Protein AF-A0A978SU53-F1 (afdb_monomer_lite)

Secondary structure (DSSP, 8-state):
-PPPPPS----PPP-SSSS-HHHHHHHHHHHHHHHHHHHHHHHHHS--HHHHTT--

Sequence (56 aa):
MTIPQPTTTPRLEEPKFGFNDYAERLNGRAAMLGFTLTLIIEYFTGQGLLTWLGLN

Foldseek 3Di:
DDDDDDPDDPPDDFDPDDDDPVVVVVVVVVVVVVVVVQVVCCVVVVDHPVVVVVRD

pLDDT: mean 85.08, std 10.84, range [54.88, 98.31]

Radius of gyration: 22.78 Å; chains: 1; bounding box: 38×18×70 Å

Structure (mmCIF, N/CA/C/O backbone):
data_AF-A0A978SU53-F1
#
_entry.id   AF-A0A978SU53-F1
#
loop_
_atom_site.group_PDB
_atom_site.id
_atom_site.type_symbol
_atom_site.label_atom_id
_atom_site.label_alt_id
_atom_site.label_comp_id
_atom_site.label_asym_id
_atom_site.label_entity_id
_atom_site.label_seq_id
_atom_site.pdbx_PDB_ins_code
_atom_site.Cartn_x
_atom_site.Cartn_y
_atom_site.Cartn_z
_atom_site.occupancy
_atom_site.B_iso_or_equiv
_atom_site.auth_seq_id
_atom_site.auth_comp_id
_atom_site.auth_asym_id
_atom_site.auth_atom_id
_atom_site.pdbx_PDB_model_num
ATOM 1 N N . MET A 1 1 ? 22.332 14.680 -50.620 1.00 54.88 1 MET A N 1
ATOM 2 C CA . MET A 1 1 ? 22.631 13.298 -50.189 1.00 54.88 1 MET A CA 1
ATOM 3 C C . MET A 1 1 ? 21.597 12.933 -49.137 1.00 54.88 1 MET A C 1
ATOM 5 O O . MET A 1 1 ? 21.494 13.668 -48.164 1.00 54.88 1 MET A O 1
ATOM 9 N N . THR A 1 2 ? 20.779 11.906 -49.359 1.00 64.50 2 THR A N 1
ATOM 10 C CA . THR A 1 2 ? 19.705 11.518 -48.427 1.00 64.50 2 THR A CA 1
ATOM 11 C C . THR A 1 2 ? 20.227 10.394 -47.541 1.00 64.50 2 THR A C 1
ATOM 13 O O . THR A 1 2 ? 20.603 9.343 -48.054 1.00 64.50 2 THR A O 1
ATOM 16 N N . ILE A 1 3 ? 20.321 10.629 -46.233 1.00 73.56 3 ILE A N 1
ATOM 17 C CA . ILE A 1 3 ? 20.825 9.632 -45.281 1.00 73.56 3 ILE A CA 1
ATOM 18 C C . ILE A 1 3 ? 19.717 8.587 -45.065 1.00 73.56 3 ILE A C 1
ATOM 20 O O . ILE A 1 3 ? 18.593 8.980 -44.743 1.00 73.56 3 ILE A O 1
ATOM 24 N N . PRO A 1 4 ? 19.979 7.280 -45.261 1.00 76.00 4 PRO A N 1
ATOM 25 C CA . PRO A 1 4 ? 18.979 6.253 -45.007 1.00 76.00 4 PRO A CA 1
ATOM 26 C C . PRO A 1 4 ? 18.654 6.207 -43.512 1.00 76.00 4 PRO A C 1
ATOM 28 O O . PRO A 1 4 ? 19.542 6.146 -42.663 1.00 76.00 4 PRO A O 1
ATOM 31 N N . GLN A 1 5 ? 17.364 6.251 -43.200 1.00 75.50 5 GLN A N 1
ATOM 32 C CA . GLN A 1 5 ? 16.870 6.177 -41.829 1.00 75.50 5 GLN A CA 1
ATOM 33 C C . GLN A 1 5 ? 16.930 4.711 -41.373 1.00 75.50 5 GLN A C 1
ATOM 35 O O . GLN A 1 5 ? 16.461 3.843 -42.117 1.00 75.50 5 GLN A O 1
ATOM 40 N N . PRO A 1 6 ? 17.488 4.398 -40.192 1.00 74.31 6 PRO A N 1
ATOM 41 C CA . PRO A 1 6 ? 17.533 3.028 -39.694 1.00 74.31 6 PRO A CA 1
ATOM 42 C C . PRO A 1 6 ? 16.110 2.479 -39.516 1.00 74.31 6 PRO A C 1
ATOM 44 O O . PRO A 1 6 ? 15.275 3.081 -38.847 1.00 74.31 6 PRO A O 1
ATOM 47 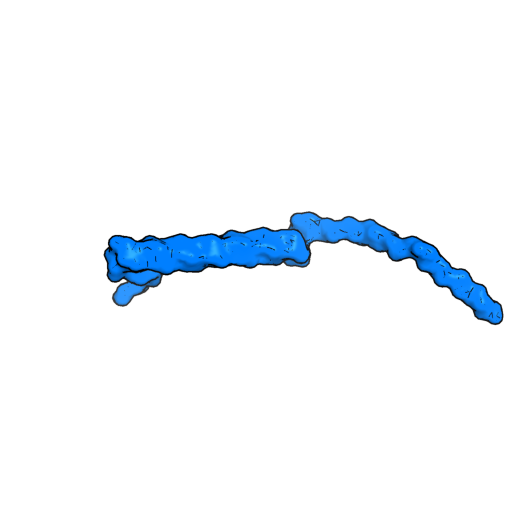N N . THR A 1 7 ? 15.826 1.334 -40.139 1.00 73.94 7 THR A N 1
ATOM 48 C CA . THR A 1 7 ? 14.482 0.726 -40.205 1.00 73.94 7 THR A CA 1
ATOM 49 C C . THR A 1 7 ? 14.055 0.042 -38.898 1.00 73.94 7 THR A C 1
ATOM 51 O O . THR A 1 7 ? 12.890 -0.307 -38.738 1.00 73.94 7 THR A O 1
ATOM 54 N N . THR A 1 8 ? 14.964 -0.134 -37.937 1.00 72.25 8 THR A N 1
ATOM 55 C CA . THR A 1 8 ? 14.686 -0.822 -36.670 1.00 72.25 8 THR A CA 1
ATOM 56 C C . THR A 1 8 ? 15.206 -0.020 -35.486 1.00 72.25 8 THR A C 1
ATOM 58 O O . THR A 1 8 ? 16.416 0.159 -35.340 1.00 72.25 8 THR A O 1
ATOM 61 N N . THR A 1 9 ? 14.302 0.413 -34.607 1.00 74.62 9 THR A N 1
ATOM 62 C CA . THR A 1 9 ? 14.668 0.901 -33.274 1.00 74.62 9 THR A CA 1
ATOM 63 C C . THR A 1 9 ? 15.232 -0.280 -32.479 1.00 74.62 9 THR A C 1
ATOM 65 O O . THR A 1 9 ? 14.523 -1.279 -32.328 1.00 74.62 9 THR A O 1
ATOM 68 N N . PRO A 1 10 ? 16.484 -0.228 -31.988 1.00 72.56 10 PRO A N 1
ATOM 69 C CA . PRO A 1 10 ? 17.016 -1.294 -31.152 1.00 72.56 10 PRO A CA 1
ATOM 70 C C . PRO A 1 10 ? 16.130 -1.422 -29.913 1.00 72.56 10 PRO A C 1
ATOM 72 O O . PRO A 1 10 ? 15.873 -0.437 -29.219 1.00 72.56 10 PRO A O 1
ATOM 75 N N . ARG A 1 11 ? 15.619 -2.629 -29.653 1.00 69.88 11 ARG A N 1
ATOM 76 C CA . ARG A 1 11 ? 14.825 -2.884 -28.455 1.00 69.88 11 ARG A CA 1
ATOM 77 C C . ARG A 1 11 ? 15.774 -2.869 -27.258 1.00 69.88 11 ARG A C 1
ATOM 79 O O . ARG A 1 11 ? 16.433 -3.866 -26.984 1.00 69.88 11 ARG A O 1
ATOM 86 N N . LEU A 1 12 ? 15.861 -1.730 -26.581 1.00 71.69 12 LEU A N 1
ATOM 87 C CA . LEU A 1 12 ? 16.578 -1.627 -25.317 1.00 71.69 12 LEU A CA 1
ATOM 88 C C . LEU A 1 12 ? 15.864 -2.528 -24.301 1.00 71.69 12 LEU A C 1
ATOM 90 O O . LEU A 1 12 ? 14.645 -2.439 -24.138 1.00 71.69 12 LEU A O 1
ATOM 94 N N . GLU A 1 13 ? 16.599 -3.447 -23.676 1.00 70.31 13 GLU A N 1
ATOM 95 C CA . GLU A 1 13 ? 16.066 -4.216 -22.556 1.00 70.31 13 GLU A CA 1
ATOM 96 C C . GLU A 1 13 ? 15.815 -3.261 -21.395 1.00 70.31 13 GLU A C 1
ATOM 98 O O . GLU A 1 13 ? 16.720 -2.572 -20.926 1.00 70.31 13 GLU A O 1
ATOM 103 N N . GLU A 1 14 ? 14.561 -3.199 -20.954 1.00 69.12 14 GLU A N 1
ATOM 104 C CA . GLU A 1 14 ? 14.200 -2.396 -19.798 1.00 69.12 14 GLU A CA 1
ATOM 105 C C . GLU A 1 14 ? 14.923 -2.954 -18.567 1.00 69.12 14 GLU A C 1
ATOM 107 O O . GLU A 1 14 ? 14.881 -4.168 -18.317 1.00 69.12 14 GLU A O 1
ATOM 112 N N . PRO A 1 15 ? 15.600 -2.100 -17.784 1.00 69.31 15 PRO A N 1
ATOM 113 C CA . PRO A 1 15 ? 16.299 -2.543 -16.593 1.00 69.31 15 PRO A CA 1
ATOM 114 C C . PRO A 1 15 ? 15.283 -3.144 -15.617 1.00 69.31 15 PRO A C 1
ATOM 116 O O . PRO A 1 15 ? 14.455 -2.442 -1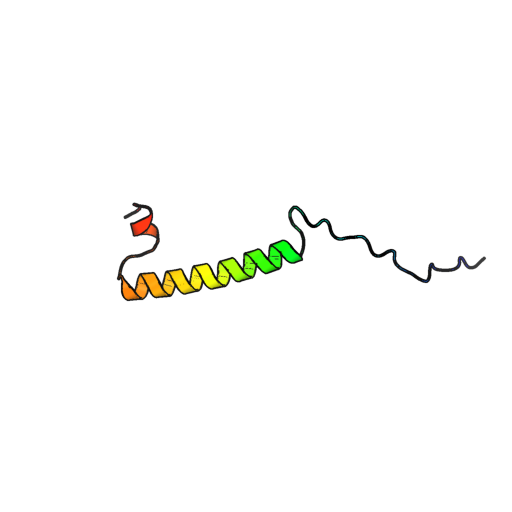5.047 1.00 69.31 15 PRO A O 1
ATOM 119 N N . LYS A 1 16 ? 15.351 -4.463 -15.398 1.00 70.75 16 LYS A N 1
ATOM 120 C CA . LYS A 1 16 ? 14.425 -5.208 -14.517 1.00 70.75 16 LYS A CA 1
ATOM 121 C C . LYS A 1 16 ? 14.508 -4.805 -13.040 1.00 70.75 16 LYS A C 1
ATOM 123 O O . LYS A 1 16 ? 13.667 -5.233 -12.254 1.00 70.75 16 LYS A O 1
ATOM 128 N N . PHE A 1 17 ? 15.509 -4.014 -12.660 1.00 77.62 17 PHE A N 1
ATOM 129 C CA . PHE A 1 17 ? 15.767 -3.593 -11.289 1.00 77.62 17 PHE A CA 1
ATOM 130 C C . PHE A 1 17 ? 15.708 -2.068 -11.163 1.00 77.62 17 PHE A C 1
ATOM 132 O O . PHE A 1 17 ? 16.200 -1.357 -12.036 1.00 77.62 17 PHE A O 1
ATOM 139 N N . GLY A 1 18 ? 15.138 -1.581 -10.061 1.00 83.81 18 GLY A N 1
ATOM 140 C CA . GLY A 1 18 ? 14.930 -0.157 -9.802 1.00 83.81 18 GLY A CA 1
ATOM 141 C C . GLY A 1 18 ? 13.541 0.333 -10.215 1.00 83.81 18 GLY A C 1
ATOM 142 O O . GLY A 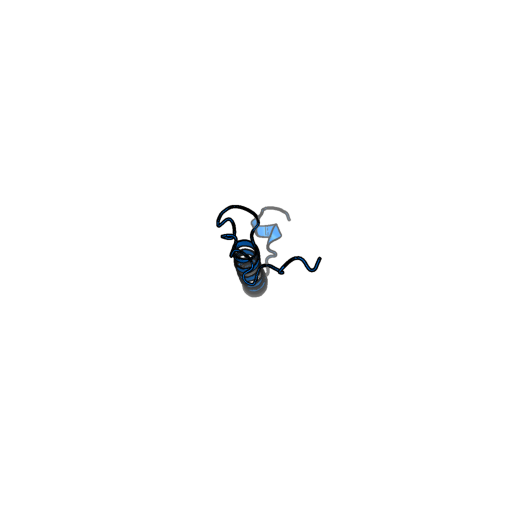1 18 ? 12.582 -0.439 -10.261 1.00 83.81 18 GLY A O 1
ATOM 143 N N . PHE A 1 19 ? 13.440 1.634 -10.481 1.00 86.56 19 PHE A N 1
ATOM 144 C CA . PHE A 1 19 ? 12.216 2.266 -10.966 1.00 86.56 19 PHE A CA 1
ATOM 145 C C . PHE A 1 19 ? 12.076 1.995 -12.468 1.00 86.56 19 PHE A C 1
ATOM 147 O O . PHE A 1 19 ? 12.699 2.661 -13.290 1.00 86.56 19 PHE A O 1
ATOM 154 N N . ASN A 1 20 ? 11.313 0.959 -12.807 1.00 86.94 20 ASN A N 1
ATOM 155 C CA . ASN A 1 20 ? 10.902 0.645 -14.172 1.00 86.94 20 ASN A CA 1
ATOM 156 C C . ASN A 1 20 ? 9.376 0.514 -14.236 1.00 86.94 20 ASN A C 1
ATOM 158 O O . ASN A 1 20 ? 8.735 0.206 -13.226 1.00 86.94 20 ASN A O 1
ATOM 162 N N . ASP A 1 21 ? 8.810 0.676 -15.431 1.00 88.94 21 ASP A N 1
ATOM 163 C CA . ASP A 1 21 ? 7.364 0.659 -15.674 1.00 88.94 21 ASP A CA 1
ATOM 164 C C . ASP A 1 21 ? 6.661 -0.580 -15.102 1.00 88.94 21 ASP A C 1
ATOM 166 O O . ASP A 1 21 ? 5.530 -0.509 -14.612 1.00 88.94 21 ASP A O 1
ATOM 170 N N . TYR A 1 22 ? 7.316 -1.743 -15.151 1.00 89.12 22 TYR A N 1
ATOM 171 C CA . TYR A 1 22 ? 6.760 -2.974 -14.597 1.00 89.12 22 TYR A CA 1
ATOM 172 C C . TYR A 1 22 ? 6.664 -2.912 -13.067 1.00 89.12 22 TYR A C 1
ATOM 174 O O . TYR A 1 22 ? 5.610 -3.221 -12.502 1.00 89.12 22 TYR A O 1
ATOM 182 N N . ALA A 1 23 ? 7.737 -2.490 -12.397 1.00 91.69 23 ALA A N 1
ATOM 183 C CA . ALA A 1 23 ? 7.797 -2.350 -10.948 1.00 91.69 23 ALA A CA 1
ATOM 184 C C . ALA A 1 23 ? 6.799 -1.298 -10.449 1.00 91.69 23 ALA A C 1
ATOM 186 O O . ALA A 1 23 ? 6.094 -1.539 -9.470 1.00 91.69 23 ALA A O 1
ATOM 187 N N . GLU A 1 24 ? 6.667 -0.173 -11.150 1.00 93.44 24 GLU A N 1
ATOM 188 C CA . GLU A 1 24 ? 5.691 0.870 -10.822 1.00 93.44 24 GLU A CA 1
ATOM 189 C C . GLU A 1 24 ? 4.251 0.360 -10.928 1.00 93.44 24 GLU A C 1
ATOM 191 O O . GLU A 1 24 ? 3.456 0.531 -9.999 1.00 93.44 24 GLU A O 1
ATOM 196 N N . ARG A 1 25 ? 3.915 -0.344 -12.016 1.00 94.31 25 ARG A N 1
ATOM 197 C CA . ARG A 1 25 ? 2.587 -0.955 -12.192 1.00 94.31 25 ARG A CA 1
ATOM 198 C C . ARG A 1 25 ? 2.296 -2.008 -11.127 1.00 94.31 25 ARG A C 1
ATOM 200 O O . ARG A 1 25 ? 1.162 -2.087 -10.648 1.00 94.31 25 ARG A O 1
ATOM 207 N N . LEU A 1 26 ? 3.287 -2.822 -10.767 1.00 94.44 26 LEU A N 1
ATOM 208 C CA . LEU A 1 26 ? 3.140 -3.849 -9.737 1.00 94.44 26 LEU A CA 1
ATOM 209 C C . LEU A 1 26 ? 2.921 -3.219 -8.355 1.00 94.44 26 LEU A C 1
ATOM 211 O O . LEU A 1 26 ? 1.955 -3.569 -7.675 1.00 94.44 26 LEU A O 1
ATOM 215 N N . ASN A 1 27 ? 3.757 -2.249 -7.981 1.00 96.00 27 ASN A N 1
ATOM 216 C CA . ASN A 1 27 ? 3.647 -1.525 -6.715 1.00 96.00 27 ASN A CA 1
ATOM 217 C C . ASN A 1 27 ? 2.323 -0.755 -6.619 1.00 96.00 27 ASN A C 1
ATOM 219 O O . ASN A 1 27 ? 1.667 -0.792 -5.581 1.00 96.00 27 ASN A O 1
ATOM 223 N N . GLY A 1 28 ? 1.873 -0.130 -7.711 1.00 97.25 28 GLY A N 1
ATOM 224 C CA . GLY A 1 28 ? 0.583 0.559 -7.760 1.00 97.25 28 GLY A CA 1
ATOM 225 C C . GLY A 1 28 ? -0.606 -0.374 -7.507 1.00 97.25 28 GLY A C 1
ATOM 226 O O . GLY A 1 28 ? -1.508 -0.037 -6.742 1.00 97.25 28 GLY A O 1
ATOM 227 N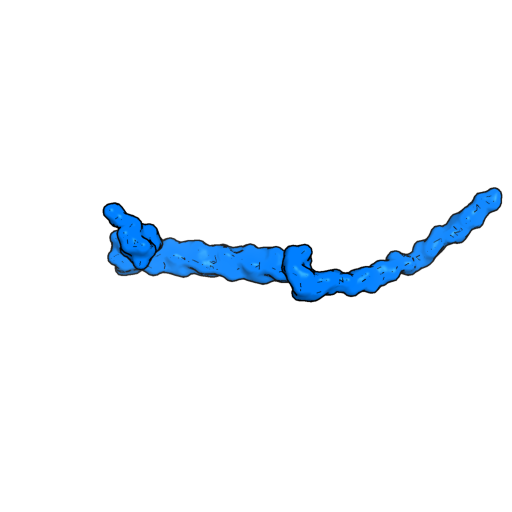 N . ARG A 1 29 ? -0.603 -1.584 -8.083 1.00 98.06 29 ARG A N 1
ATOM 228 C CA . ARG A 1 29 ? -1.651 -2.592 -7.819 1.00 98.06 29 ARG A CA 1
ATOM 229 C C . ARG A 1 29 ? -1.624 -3.073 -6.373 1.00 98.06 29 ARG A C 1
ATOM 231 O O . ARG A 1 29 ? -2.679 -3.175 -5.750 1.00 98.06 29 ARG A O 1
ATOM 238 N N . ALA A 1 30 ? -0.431 -3.339 -5.842 1.00 97.75 30 ALA A N 1
ATOM 239 C CA . ALA A 1 30 ? -0.264 -3.719 -4.445 1.00 97.75 30 ALA A CA 1
ATOM 240 C C . ALA A 1 30 ? -0.800 -2.625 -3.505 1.00 97.75 30 ALA A C 1
ATOM 242 O O . ALA A 1 30 ? -1.508 -2.939 -2.552 1.00 97.75 30 ALA A O 1
ATOM 243 N N . ALA A 1 31 ? -0.556 -1.349 -3.822 1.00 97.50 31 ALA A N 1
ATOM 244 C CA . ALA A 1 31 ? -1.081 -0.218 -3.064 1.00 97.50 31 ALA A CA 1
ATOM 245 C C . ALA A 1 31 ? -2.619 -0.131 -3.103 1.00 97.50 31 ALA A C 1
ATOM 247 O O . ALA A 1 31 ? -3.235 0.056 -2.056 1.00 97.50 31 ALA A O 1
ATOM 248 N N . MET A 1 32 ? -3.259 -0.329 -4.267 1.00 98.31 32 MET A N 1
ATOM 249 C CA . MET A 1 32 ? -4.732 -0.340 -4.367 1.00 98.31 32 MET A CA 1
ATOM 250 C C . MET A 1 32 ? -5.363 -1.450 -3.516 1.00 98.31 32 MET A C 1
ATOM 252 O O . MET A 1 32 ? -6.365 -1.223 -2.833 1.00 98.31 32 MET A O 1
ATOM 256 N N . LEU A 1 33 ? -4.769 -2.648 -3.540 1.00 98.06 33 LEU A N 1
ATOM 257 C CA . LEU A 1 33 ? -5.222 -3.773 -2.722 1.00 98.06 33 LEU A CA 1
ATOM 258 C C . LEU A 1 33 ? -5.002 -3.503 -1.232 1.00 98.06 33 LEU A C 1
ATOM 260 O O . LEU A 1 33 ? -5.925 -3.694 -0.444 1.00 98.06 33 LEU A O 1
ATOM 264 N N . GLY A 1 34 ? -3.818 -3.014 -0.857 1.00 96.12 34 GLY A N 1
ATOM 265 C CA . GLY A 1 34 ? -3.489 -2.662 0.523 1.00 96.12 34 GLY A CA 1
ATOM 266 C C . GLY A 1 34 ? -4.453 -1.625 1.094 1.00 96.12 34 GLY A C 1
ATOM 267 O O . GLY A 1 34 ? -5.026 -1.848 2.154 1.00 96.12 34 GLY A O 1
ATOM 268 N N . PHE A 1 35 ? -4.720 -0.551 0.349 1.00 95.50 35 PHE A N 1
ATOM 269 C CA . PHE A 1 35 ? -5.659 0.488 0.768 1.00 95.50 35 PHE A CA 1
ATOM 270 C C . PHE A 1 35 ? -7.093 -0.038 0.921 1.00 95.50 35 PHE A C 1
ATOM 272 O O . PHE A 1 35 ? -7.771 0.261 1.900 1.00 95.50 35 PHE A O 1
ATOM 279 N N . THR A 1 36 ? -7.551 -0.873 -0.014 1.00 96.88 36 THR A N 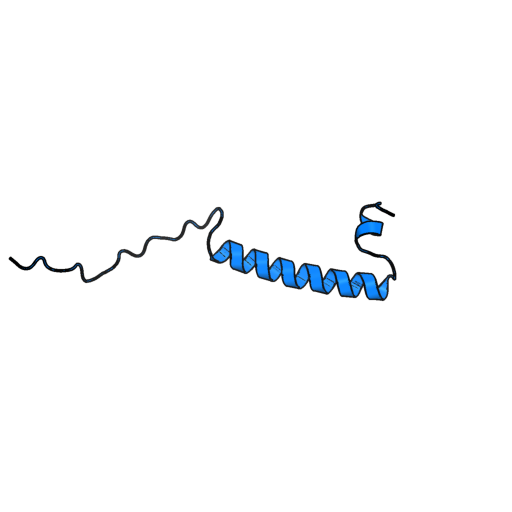1
ATOM 280 C CA . THR A 1 36 ? -8.894 -1.466 0.065 1.00 96.88 36 THR A CA 1
ATOM 281 C C . THR A 1 36 ? -9.022 -2.386 1.280 1.00 96.88 36 THR A C 1
ATOM 283 O O . THR A 1 36 ? -10.006 -2.314 2.013 1.00 96.88 36 THR A O 1
ATOM 286 N N . LEU A 1 37 ? -8.013 -3.226 1.530 1.00 95.25 37 LEU A N 1
ATOM 287 C CA . LEU A 1 37 ? -7.971 -4.109 2.696 1.00 95.25 37 LEU A CA 1
ATOM 288 C C . LEU A 1 37 ? -7.949 -3.322 4.005 1.00 95.25 37 LEU A C 1
ATOM 290 O O . LEU A 1 37 ? -8.667 -3.680 4.933 1.00 95.25 37 LEU A O 1
ATOM 294 N N . THR A 1 38 ? -7.180 -2.237 4.063 1.00 93.81 38 THR A N 1
ATOM 295 C CA . THR A 1 38 ? -7.179 -1.308 5.193 1.00 93.81 38 THR A CA 1
ATOM 296 C C . THR A 1 38 ? -8.585 -0.817 5.518 1.00 93.81 38 THR A C 1
ATOM 298 O O . THR A 1 38 ? -9.003 -0.941 6.664 1.00 93.81 38 THR A O 1
ATOM 301 N N . LEU A 1 39 ? -9.329 -0.315 4.527 1.00 93.81 39 LEU A N 1
ATOM 302 C CA . LEU A 1 39 ? -10.691 0.186 4.748 1.00 93.81 39 LEU A CA 1
ATOM 303 C C . LEU A 1 39 ? -11.637 -0.914 5.240 1.00 93.81 39 LEU A C 1
ATOM 305 O O . LEU A 1 39 ? -12.456 -0.680 6.125 1.00 93.81 39 LEU A O 1
ATOM 309 N N . ILE A 1 40 ? -11.513 -2.121 4.683 1.00 96.00 40 ILE A N 1
ATOM 310 C CA . ILE A 1 40 ? -12.299 -3.282 5.110 1.00 96.00 40 ILE A CA 1
ATOM 311 C C . ILE A 1 40 ? -12.006 -3.606 6.580 1.00 96.00 40 ILE A C 1
ATOM 313 O O . ILE A 1 40 ? -12.930 -3.748 7.376 1.00 96.00 40 ILE A O 1
ATOM 317 N N . ILE A 1 41 ? -10.730 -3.702 6.954 1.00 93.50 41 ILE A N 1
ATOM 318 C CA . ILE A 1 41 ? -10.318 -4.018 8.326 1.00 93.50 41 ILE A CA 1
ATOM 319 C C . ILE A 1 41 ? -10.782 -2.926 9.292 1.00 93.50 41 ILE A C 1
ATOM 321 O O . ILE A 1 41 ? -11.329 -3.248 10.344 1.00 93.50 41 ILE A O 1
ATOM 325 N N . GLU A 1 42 ? -10.616 -1.654 8.937 1.00 92.75 42 GLU A N 1
ATOM 326 C CA . GLU A 1 42 ? -11.072 -0.520 9.745 1.00 92.75 42 GLU A CA 1
ATOM 327 C C . GLU A 1 42 ? -12.587 -0.575 9.974 1.00 92.75 42 GLU A C 1
ATOM 329 O O . GLU A 1 42 ? -13.047 -0.432 11.106 1.00 92.75 42 GLU A O 1
ATOM 334 N N . TYR A 1 43 ? -13.363 -0.893 8.934 1.00 93.62 43 TYR A N 1
ATOM 335 C CA . TYR A 1 43 ? -14.811 -1.057 9.048 1.00 93.62 43 TYR A CA 1
ATOM 336 C C . TYR A 1 43 ? -15.208 -2.196 10.000 1.00 93.62 43 TYR A C 1
ATOM 338 O O . TYR A 1 43 ? -16.105 -2.024 10.824 1.00 93.62 43 TYR A O 1
ATOM 346 N N . PHE A 1 44 ? -14.543 -3.353 9.917 1.00 93.81 44 PHE A N 1
ATOM 347 C CA . PHE A 1 44 ? -14.859 -4.505 10.772 1.00 93.81 44 PHE A CA 1
ATOM 348 C C . PHE A 1 44 ? -14.370 -4.353 12.215 1.00 93.81 44 PHE A C 1
ATOM 350 O O . PHE A 1 44 ? -14.991 -4.888 13.132 1.00 93.81 44 PHE A O 1
ATOM 357 N N . THR A 1 45 ? -13.252 -3.662 12.426 1.00 90.81 45 THR A N 1
ATOM 358 C CA . THR A 1 45 ? -12.630 -3.522 13.752 1.00 90.81 45 THR A CA 1
ATOM 359 C C . THR A 1 45 ? -13.064 -2.257 14.481 1.00 90.81 45 THR A C 1
ATOM 361 O O . THR A 1 45 ? -12.940 -2.190 15.703 1.00 90.81 45 THR A O 1
ATOM 364 N N . GLY A 1 46 ? -13.567 -1.253 13.757 1.00 89.56 46 GLY A N 1
ATOM 365 C CA . GLY A 1 46 ? -13.884 0.065 14.302 1.00 89.56 46 GLY A CA 1
ATOM 366 C C . GLY A 1 46 ? -12.652 0.843 14.778 1.00 89.56 46 GLY A C 1
ATOM 367 O O . GLY A 1 46 ? -12.802 1.853 15.463 1.00 89.56 46 GLY A O 1
ATOM 368 N N . GLN A 1 47 ? -11.443 0.372 14.457 1.00 87.19 47 GLN A N 1
ATOM 369 C CA . GLN A 1 47 ? -10.180 1.000 14.828 1.00 87.19 47 GLN A CA 1
ATOM 370 C C . GLN A 1 47 ? -9.432 1.423 13.570 1.00 87.19 47 GLN A C 1
ATOM 372 O O . GLN A 1 47 ? -9.229 0.622 12.658 1.00 87.19 47 GLN A O 1
ATOM 377 N N . GLY A 1 48 ? -9.003 2.684 13.543 1.00 87.44 48 GLY A N 1
ATOM 378 C CA . GLY A 1 48 ? -8.223 3.218 12.437 1.00 87.44 48 GLY A CA 1
ATOM 379 C C . GLY A 1 48 ? -6.854 2.550 12.331 1.00 87.44 48 GLY A C 1
ATOM 380 O O . GLY A 1 48 ? -6.271 2.101 13.322 1.00 87.44 48 GLY A O 1
ATOM 381 N N . LEU A 1 49 ? -6.295 2.547 11.123 1.00 86.19 49 LEU A N 1
ATOM 382 C CA . LEU A 1 49 ? -4.964 1.988 10.847 1.00 86.19 49 LEU A CA 1
ATOM 383 C C . LEU A 1 49 ? -3.859 2.588 11.746 1.00 86.19 49 LEU A C 1
ATOM 385 O O . LEU A 1 49 ? -2.914 1.906 12.130 1.00 86.19 49 LEU A O 1
ATOM 389 N N . LEU A 1 50 ? -3.979 3.870 12.104 1.00 87.50 50 LEU A N 1
ATOM 390 C CA . LEU A 1 50 ? -3.016 4.566 12.966 1.00 87.50 50 LEU A CA 1
ATOM 391 C C . LEU A 1 50 ? -3.022 4.031 14.401 1.00 87.50 50 LEU A C 1
ATOM 393 O O . LEU A 1 50 ? -1.964 3.926 15.022 1.00 87.50 50 LEU A O 1
ATOM 397 N N . THR A 1 51 ? -4.184 3.596 14.889 1.00 87.94 51 THR A N 1
ATOM 398 C CA . THR A 1 51 ? -4.322 2.976 16.209 1.00 87.94 51 THR A CA 1
ATOM 399 C C . THR A 1 51 ? -3.489 1.695 16.297 1.00 87.94 51 THR A C 1
ATOM 401 O O . THR A 1 51 ? -2.894 1.413 17.334 1.00 87.94 51 THR A O 1
ATOM 404 N N . TRP A 1 52 ? -3.355 0.955 15.191 1.00 82.38 52 TRP A N 1
ATOM 405 C CA . TRP A 1 52 ? -2.520 -0.251 15.119 1.00 82.38 52 TRP A CA 1
ATOM 406 C C . TRP A 1 52 ? -1.023 0.062 15.149 1.00 82.38 52 TRP A C 1
ATOM 408 O O . TRP A 1 52 ? -0.229 -0.747 15.622 1.00 82.38 52 TRP A O 1
ATOM 418 N N . LEU A 1 53 ? -0.636 1.250 14.682 1.00 85.75 53 LEU A N 1
ATOM 419 C CA . LEU A 1 53 ? 0.730 1.764 14.781 1.00 85.75 53 LEU A CA 1
ATOM 420 C C . LEU A 1 53 ? 1.031 2.374 16.164 1.00 85.75 53 LEU A C 1
ATOM 422 O O . LEU A 1 53 ? 2.124 2.898 16.369 1.00 85.75 53 LEU A O 1
ATOM 426 N N . GLY A 1 54 ? 0.085 2.310 17.110 1.00 85.94 54 GLY A N 1
ATOM 427 C CA . GLY A 1 54 ? 0.224 2.879 18.453 1.00 85.94 54 GLY A CA 1
ATOM 428 C C . GLY A 1 54 ? 0.062 4.400 18.501 1.00 85.94 54 GLY A C 1
ATOM 429 O O . GLY A 1 54 ? 0.423 5.021 19.498 1.00 85.94 54 GLY A O 1
ATOM 430 N N . LEU A 1 55 ? -0.464 5.001 17.431 1.00 83.25 55 LEU A N 1
ATOM 431 C CA . LEU A 1 55 ? -0.750 6.427 17.338 1.00 83.25 55 LEU A CA 1
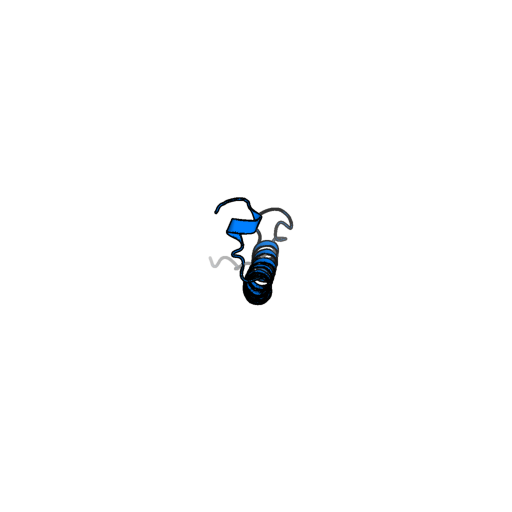ATOM 432 C C . LEU A 1 55 ? -2.250 6.619 17.602 1.00 83.25 55 LEU A C 1
ATOM 434 O O . LEU A 1 55 ? -3.076 6.330 16.735 1.00 83.25 55 LEU A O 1
ATOM 438 N N . ASN A 1 56 ? -2.598 7.040 18.820 1.00 66.56 56 ASN A N 1
ATOM 439 C CA . ASN A 1 56 ? -3.972 7.300 19.261 1.00 66.56 56 ASN A CA 1
ATOM 440 C C . ASN A 1 56 ? -4.081 8.660 19.946 1.00 66.56 56 ASN A C 1
ATOM 442 O O . ASN A 1 56 ? -3.379 8.840 20.967 1.00 66.56 56 ASN A O 1
#